Protein AF-A0A0C9ZPG0-F1 (afdb_monomer)

Solvent-accessible surface area (backbone atoms only — not comparable to full-atom values): 4928 Å² total; per-residue (Å²): 136,86,77,75,64,75,76,85,79,78,74,56,90,74,52,75,80,62,66,78,49,69,68,55,37,53,52,47,42,53,51,25,53,51,40,37,73,69,41,56,88,87,40,78,62,33,44,57,31,28,56,51,33,25,53,39,24,46,51,47,21,74,73,71,69,43,62,69,35,44,55,50,21,50,55,32,47,53,56,36,54,71,67,55,131

Mean predicted aligned error: 8.84 Å

Sequence (85 aa):
MHRSPPRACIGSRRRFKQWSSIDDLDECTRCYRAAVSLCSEGHSERKTYLNSLTLVLYRRFNHQGNSDDLDEAISSLERSAALAP

Nearest PDB structures (foldseek):
  7v1k-assembly1_A-2  TM=6.463E-01  e=5.138E-01  Homo sapiens
  5dbk-assembly1_B  TM=8.579E-01  e=3.226E+00  Bacillus thuringiensis Bt407
  7v6p-assembly1_A-2  TM=4.258E-01  e=5.725E-01  Homo sapiens
  7v1m-assembly2_G  TM=3.712E-01  e=1.287E+00  Homo sapiens
  8ppl-assembly1_Iv  TM=3.397E-01  e=1.879E+00  Homo sapiens

Structure (mmCIF, N/CA/C/O backbone):
data_AF-A0A0C9ZPG0-F1
#
_entry.id   AF-A0A0C9ZPG0-F1
#
loop_
_atom_site.group_PDB
_atom_site.id
_atom_site.type_symbol
_atom_site.label_atom_id
_atom_site.label_alt_id
_atom_site.label_comp_id
_atom_site.label_asym_id
_atom_site.label_entity_id
_atom_site.label_seq_id
_atom_site.pdbx_PDB_ins_code
_atom_site.Cartn_x
_atom_site.Cartn_y
_atom_site.Cartn_z
_atom_site.occupancy
_atom_site.B_iso_or_equiv
_atom_site.auth_seq_id
_atom_site.auth_comp_id
_atom_site.auth_asym_id
_atom_site.auth_atom_id
_atom_site.pdbx_PDB_model_num
ATOM 1 N N . MET A 1 1 ? -12.053 -13.114 18.691 1.00 34.47 1 MET A N 1
ATOM 2 C CA . MET A 1 1 ? -11.064 -13.867 17.886 1.00 34.47 1 MET A CA 1
ATOM 3 C C . MET A 1 1 ? -10.204 -12.868 17.119 1.00 34.47 1 MET A C 1
ATOM 5 O O . MET A 1 1 ? -10.514 -12.538 15.983 1.00 34.47 1 MET A O 1
ATOM 9 N N . HIS A 1 2 ? -9.171 -12.321 17.762 1.00 34.69 2 HIS A N 1
ATOM 10 C CA . HIS A 1 2 ? -8.226 -11.411 17.112 1.00 34.69 2 HIS A CA 1
ATOM 11 C C . HIS A 1 2 ? -7.233 -12.245 16.305 1.00 34.69 2 HIS A C 1
ATOM 13 O O . HIS A 1 2 ? -6.348 -12.879 16.875 1.00 34.69 2 HIS A O 1
ATOM 19 N N . ARG A 1 3 ? -7.403 -12.298 14.981 1.00 35.81 3 ARG A N 1
ATOM 20 C CA . ARG A 1 3 ? -6.355 -12.825 14.106 1.00 35.81 3 ARG A CA 1
ATOM 21 C C . ARG A 1 3 ? -5.273 -11.756 14.011 1.00 35.81 3 ARG A C 1
ATOM 23 O O . ARG A 1 3 ? -5.414 -10.802 13.256 1.00 35.81 3 ARG A O 1
ATOM 30 N N . SER A 1 4 ? -4.231 -11.889 14.826 1.00 42.88 4 SER A N 1
ATOM 31 C CA . SER A 1 4 ? -3.024 -11.080 14.680 1.00 42.88 4 SER A CA 1
ATOM 32 C C . SER A 1 4 ? -2.450 -11.288 13.271 1.00 42.88 4 SER A C 1
ATOM 34 O O . SER A 1 4 ? -2.308 -12.443 12.855 1.00 42.88 4 SER A O 1
ATOM 36 N N . PRO A 1 5 ? -2.134 -10.216 12.523 1.00 42.59 5 PRO A N 1
ATOM 37 C CA . PRO A 1 5 ? -1.500 -10.344 11.218 1.00 42.59 5 PRO A CA 1
ATOM 38 C C . PRO A 1 5 ? -0.115 -11.005 11.355 1.00 42.59 5 PRO A C 1
ATOM 40 O O . PRO A 1 5 ? 0.510 -10.931 12.421 1.00 42.59 5 PRO A O 1
ATOM 43 N N . PRO A 1 6 ? 0.378 -11.693 10.309 1.00 38.59 6 PRO A N 1
ATOM 44 C CA . PRO A 1 6 ? 1.625 -12.445 10.372 1.00 38.59 6 PRO A CA 1
ATOM 45 C C . PRO A 1 6 ? 2.798 -11.552 10.806 1.00 38.59 6 PRO A C 1
ATOM 47 O O . PRO A 1 6 ? 3.154 -10.572 10.150 1.00 38.59 6 PRO A O 1
ATOM 50 N N . ARG A 1 7 ? 3.438 -11.936 11.921 1.00 44.28 7 ARG A N 1
ATOM 51 C CA . ARG A 1 7 ? 4.576 -11.247 12.568 1.00 44.28 7 ARG A CA 1
ATOM 52 C C 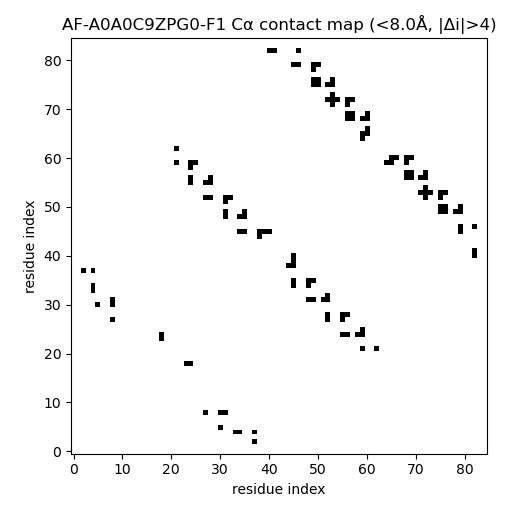. ARG A 1 7 ? 5.820 -11.083 11.677 1.00 44.28 7 ARG A C 1
ATOM 54 O O . ARG A 1 7 ? 6.767 -10.420 12.086 1.00 44.28 7 ARG A O 1
ATOM 61 N N . ALA A 1 8 ? 5.833 -11.648 10.470 1.00 45.28 8 ALA A N 1
ATOM 62 C CA . ALA A 1 8 ? 6.981 -11.608 9.567 1.00 45.28 8 ALA A CA 1
ATOM 63 C C . ALA A 1 8 ? 7.205 -10.232 8.904 1.00 45.28 8 ALA A C 1
ATOM 65 O O . ALA A 1 8 ? 8.333 -9.910 8.531 1.00 45.28 8 ALA A O 1
ATOM 66 N N . CYS A 1 9 ? 6.171 -9.391 8.797 1.00 44.78 9 CYS A N 1
ATOM 67 C CA . CYS A 1 9 ? 6.249 -8.131 8.045 1.00 44.78 9 CYS A CA 1
ATOM 68 C C . CYS A 1 9 ? 6.363 -6.869 8.930 1.00 44.78 9 CYS A C 1
ATOM 70 O O . CYS A 1 9 ? 6.631 -5.783 8.429 1.00 44.78 9 CYS A O 1
ATOM 72 N N . ILE A 1 10 ? 6.209 -6.990 10.255 1.00 47.09 10 ILE A N 1
ATOM 73 C CA . ILE A 1 10 ? 5.952 -5.834 11.144 1.00 47.09 10 ILE A CA 1
ATOM 74 C C . ILE A 1 10 ? 7.196 -5.421 11.963 1.00 47.09 10 ILE A C 1
ATOM 76 O O . ILE A 1 10 ? 7.233 -4.368 12.593 1.00 47.09 10 ILE A O 1
ATOM 80 N N . GLY A 1 11 ? 8.263 -6.222 11.933 1.00 45.66 11 GLY A N 1
ATOM 81 C CA . GLY A 1 11 ? 9.467 -5.985 12.724 1.00 45.66 11 GLY A CA 1
ATOM 82 C C . GLY A 1 11 ? 10.663 -5.497 11.910 1.00 45.66 11 GLY A C 1
ATOM 83 O O . GLY A 1 11 ? 11.310 -6.294 11.236 1.00 45.66 11 GLY A O 1
ATOM 84 N N . SER A 1 12 ? 11.053 -4.240 12.147 1.00 38.09 12 SER A N 1
ATOM 85 C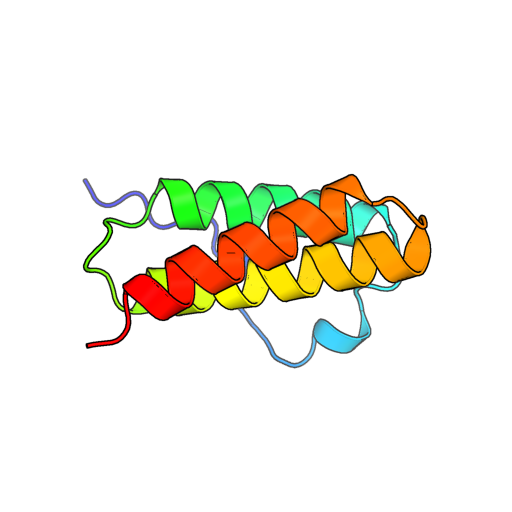 CA . SER A 1 12 ? 12.439 -3.724 12.143 1.00 38.09 12 SER A CA 1
ATOM 86 C C . SER A 1 12 ? 12.835 -2.772 11.007 1.00 38.09 12 SER A C 1
ATOM 88 O O . SER A 1 12 ? 13.093 -3.172 9.873 1.00 38.09 12 SER A O 1
ATOM 90 N N . ARG A 1 13 ? 13.124 -1.525 11.418 1.00 41.94 13 ARG A N 1
ATOM 91 C CA . ARG A 1 13 ? 13.950 -0.483 10.760 1.00 41.94 13 ARG A CA 1
ATOM 92 C C . ARG A 1 13 ? 15.224 -0.990 10.054 1.00 41.94 13 ARG A C 1
ATOM 94 O O . ARG A 1 13 ? 15.784 -0.277 9.232 1.00 41.94 13 ARG A O 1
ATOM 101 N N . ARG A 1 14 ? 15.692 -2.203 10.369 1.00 39.78 14 ARG A N 1
ATOM 102 C CA . ARG A 1 14 ? 16.843 -2.875 9.745 1.00 39.78 14 ARG A CA 1
ATOM 103 C C . ARG A 1 14 ? 16.546 -3.474 8.359 1.00 39.78 14 ARG A C 1
ATOM 105 O O . ARG A 1 14 ? 17.452 -3.485 7.534 1.00 39.78 14 ARG A O 1
ATOM 112 N N . ARG A 1 15 ? 15.308 -3.902 8.062 1.00 48.06 15 ARG A N 1
ATOM 113 C CA . ARG A 1 15 ? 14.932 -4.467 6.742 1.00 48.06 15 ARG A CA 1
ATOM 114 C C . ARG A 1 15 ? 14.641 -3.418 5.666 1.00 48.06 15 ARG A C 1
ATOM 116 O O . ARG A 1 15 ? 14.635 -3.745 4.489 1.00 48.06 15 ARG A O 1
ATOM 123 N N . PHE A 1 16 ? 14.525 -2.1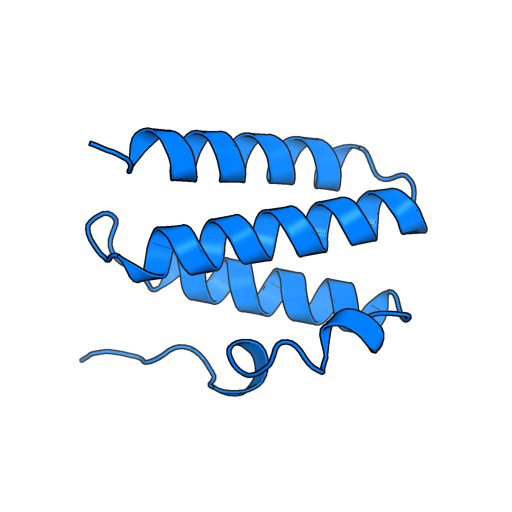43 6.035 1.00 45.78 16 PHE A N 1
ATOM 124 C CA . PHE A 1 16 ? 14.391 -1.022 5.090 1.00 45.78 16 PHE A CA 1
ATOM 125 C C . PHE A 1 16 ? 15.531 -0.932 4.059 1.00 45.78 16 PHE A C 1
ATOM 127 O O . PHE A 1 16 ? 15.347 -0.353 2.985 1.00 45.78 16 PHE A O 1
ATOM 134 N N . LYS A 1 17 ? 16.708 -1.480 4.395 1.00 44.91 17 LYS A N 1
ATOM 135 C CA . LYS A 1 17 ? 17.863 -1.606 3.494 1.00 44.91 17 LYS A CA 1
ATOM 136 C C . LYS A 1 17 ? 17.866 -2.894 2.658 1.00 44.91 17 LYS A C 1
ATOM 138 O O . LYS A 1 17 ? 18.721 -3.018 1.796 1.00 44.91 17 LYS A O 1
ATOM 143 N N . GLN A 1 18 ? 16.961 -3.839 2.919 1.00 47.44 18 GLN A N 1
ATOM 144 C CA . GLN A 1 18 ? 16.967 -5.175 2.312 1.00 47.44 18 GLN A CA 1
ATOM 145 C C . GLN A 1 18 ? 15.857 -5.388 1.269 1.00 47.44 18 GLN A C 1
ATOM 147 O O . GLN A 1 18 ? 15.926 -6.355 0.527 1.00 47.44 18 GLN A O 1
ATOM 152 N N . TRP A 1 19 ? 14.884 -4.476 1.149 1.00 57.91 19 TRP A N 1
ATOM 153 C CA . TRP A 1 19 ? 13.891 -4.469 0.061 1.00 57.91 19 TRP A CA 1
ATOM 154 C C . TRP A 1 19 ? 14.494 -3.994 -1.272 1.00 57.91 19 TRP A C 1
ATOM 156 O O . TRP A 1 19 ? 14.073 -2.974 -1.819 1.00 57.91 19 TRP A O 1
ATOM 166 N N . SER A 1 20 ? 15.541 -4.676 -1.736 1.00 61.91 20 SER A N 1
ATOM 167 C CA . SER A 1 20 ? 16.201 -4.388 -3.016 1.00 61.91 20 SER A CA 1
ATOM 168 C C . SER A 1 20 ? 15.662 -5.240 -4.165 1.00 61.91 20 SER A C 1
ATOM 170 O O . SER A 1 20 ? 15.896 -4.876 -5.314 1.00 61.91 20 SER A O 1
ATOM 172 N N . SER A 1 21 ? 14.960 -6.345 -3.879 1.00 80.81 21 SER A N 1
ATOM 173 C CA . SER A 1 21 ? 14.276 -7.138 -4.906 1.00 80.81 21 SER A CA 1
ATOM 174 C C . SER A 1 21 ? 12.814 -6.729 -5.035 1.00 80.81 21 SER A C 1
ATOM 176 O O . SER A 1 21 ? 12.152 -6.398 -4.049 1.00 80.81 21 SER A O 1
ATOM 178 N N . ILE A 1 22 ? 12.305 -6.804 -6.259 1.00 82.56 22 ILE A N 1
ATOM 179 C CA . ILE A 1 22 ? 10.898 -6.582 -6.5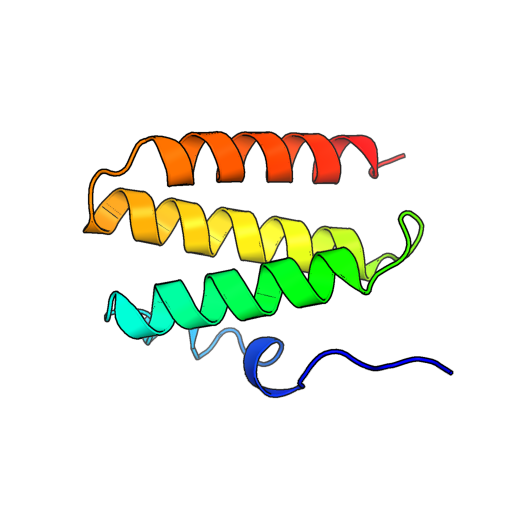55 1.00 82.56 22 ILE A CA 1
ATOM 180 C C . ILE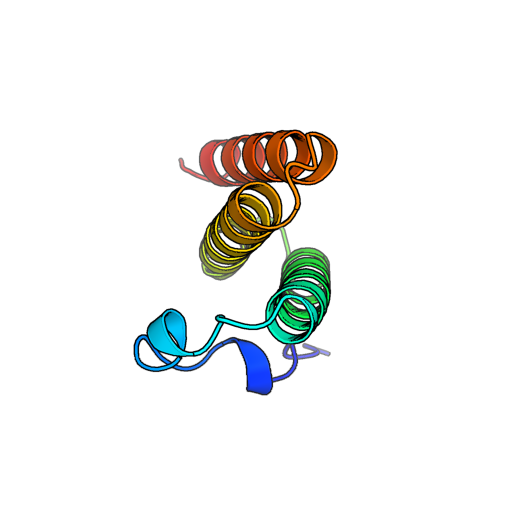 A 1 22 ? 9.991 -7.647 -5.925 1.00 82.56 22 ILE A C 1
ATOM 182 O O . ILE A 1 22 ? 8.919 -7.307 -5.433 1.00 82.56 22 ILE A O 1
ATOM 186 N N . ASP A 1 23 ? 10.457 -8.894 -5.813 1.00 84.69 23 ASP A N 1
ATOM 187 C CA . ASP A 1 23 ? 9.704 -9.981 -5.170 1.00 84.69 23 ASP A CA 1
ATOM 188 C C . ASP A 1 23 ? 9.463 -9.708 -3.677 1.00 84.69 23 ASP A C 1
ATOM 190 O O . ASP A 1 23 ? 8.374 -9.944 -3.151 1.00 84.69 23 ASP A O 1
ATOM 194 N N . ASP A 1 24 ? 10.467 -9.150 -2.989 1.00 84.19 24 ASP A N 1
ATOM 195 C CA . ASP A 1 24 ? 10.340 -8.756 -1.582 1.00 84.19 24 ASP A CA 1
ATOM 196 C C . ASP A 1 24 ? 9.311 -7.634 -1.416 1.00 84.19 24 ASP A C 1
ATOM 198 O O . ASP A 1 24 ? 8.574 -7.597 -0.426 1.00 84.19 24 ASP A O 1
ATOM 202 N N . LEU A 1 25 ? 9.267 -6.704 -2.374 1.00 85.12 25 LE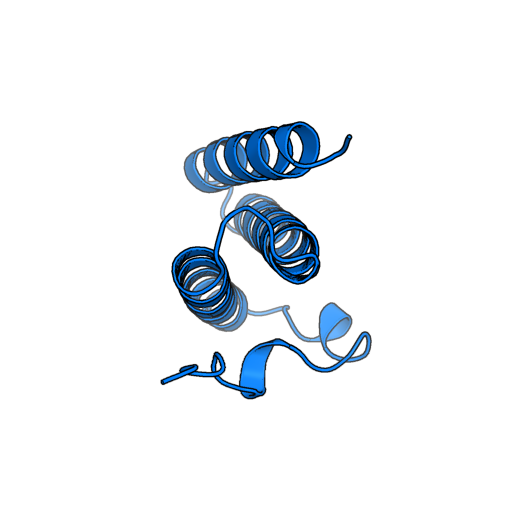U A N 1
ATOM 203 C CA . LEU A 1 25 ? 8.311 -5.606 -2.368 1.00 85.12 25 LEU A CA 1
ATOM 204 C C . LEU A 1 25 ? 6.886 -6.106 -2.640 1.00 85.12 25 LEU A C 1
ATOM 206 O O . LEU A 1 25 ? 5.970 -5.693 -1.930 1.00 85.12 25 LEU A O 1
ATOM 210 N N . ASP A 1 26 ? 6.696 -7.023 -3.590 1.00 88.19 26 ASP A N 1
ATOM 211 C CA . ASP A 1 26 ? 5.399 -7.644 -3.885 1.00 88.19 26 ASP A CA 1
ATOM 212 C C . ASP A 1 26 ? 4.842 -8.393 -2.665 1.00 88.19 26 ASP A C 1
ATOM 214 O O . ASP A 1 26 ? 3.671 -8.227 -2.297 1.00 88.19 26 ASP A O 1
ATOM 218 N N . GLU A 1 27 ? 5.687 -9.171 -1.983 1.00 87.25 27 GLU A N 1
ATOM 219 C CA . GLU A 1 27 ? 5.291 -9.885 -0.769 1.00 87.25 27 GLU A CA 1
ATOM 220 C C . GLU A 1 27 ? 4.960 -8.911 0.370 1.00 87.25 27 GLU A C 1
ATOM 222 O O . GLU A 1 27 ? 3.940 -9.059 1.050 1.00 87.25 27 GLU A O 1
ATOM 227 N N . CYS A 1 28 ? 5.753 -7.848 0.541 1.00 86.56 28 CYS A N 1
ATOM 228 C CA . CYS A 1 28 ? 5.457 -6.803 1.520 1.00 86.56 28 CYS A CA 1
ATOM 229 C C . CYS A 1 28 ? 4.126 -6.093 1.223 1.00 86.56 28 CYS A C 1
ATOM 231 O O . CYS A 1 28 ? 3.347 -5.861 2.151 1.00 86.56 28 CYS A O 1
ATOM 233 N N . THR A 1 29 ? 3.824 -5.789 -0.043 1.00 89.88 29 THR A N 1
ATOM 234 C CA . THR A 1 29 ? 2.541 -5.195 -0.445 1.00 89.88 29 THR A CA 1
ATOM 235 C C . THR A 1 29 ? 1.378 -6.106 -0.058 1.00 89.88 29 THR A C 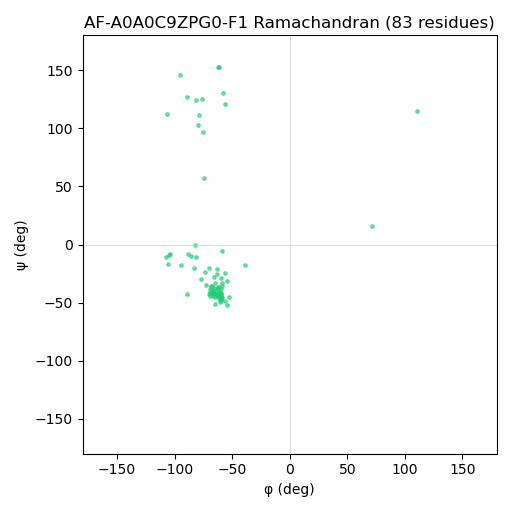1
ATOM 237 O O . THR A 1 29 ? 0.426 -5.644 0.576 1.00 89.88 29 THR A O 1
ATOM 240 N N . ARG A 1 30 ? 1.462 -7.410 -0.355 1.00 89.06 30 ARG A N 1
ATOM 241 C CA . ARG A 1 30 ? 0.434 -8.392 0.040 1.00 89.06 30 ARG A CA 1
ATOM 242 C C . ARG A 1 30 ? 0.253 -8.444 1.557 1.00 89.06 30 ARG A C 1
ATOM 244 O O . ARG A 1 30 ? -0.875 -8.357 2.046 1.00 89.06 30 ARG A O 1
ATOM 251 N N . CYS A 1 31 ? 1.359 -8.509 2.295 1.00 88.50 31 CYS A N 1
ATOM 252 C CA . CYS A 1 31 ? 1.390 -8.495 3.756 1.00 88.50 31 CYS A CA 1
ATOM 253 C C . CYS A 1 31 ? 0.664 -7.275 4.346 1.00 88.50 31 CYS A C 1
ATOM 255 O O . CYS A 1 31 ? -0.212 -7.420 5.203 1.00 88.50 31 CYS A O 1
ATOM 257 N N . TYR A 1 32 ? 1.016 -6.066 3.895 1.00 88.25 32 TYR A N 1
ATOM 258 C CA . TYR A 1 32 ? 0.443 -4.838 4.442 1.00 88.25 32 TYR A CA 1
ATOM 259 C C . TYR A 1 32 ? -1.010 -4.625 4.011 1.00 88.25 32 TYR A C 1
ATOM 261 O O . TYR A 1 32 ? -1.808 -4.198 4.843 1.00 88.25 32 TYR A O 1
ATOM 269 N N . ARG A 1 33 ? -1.409 -5.004 2.786 1.00 89.25 33 ARG A N 1
ATOM 270 C CA . ARG A 1 33 ? -2.831 -5.005 2.383 1.00 89.25 33 ARG A CA 1
ATOM 271 C C . ARG A 1 33 ? -3.675 -5.917 3.274 1.00 89.25 33 ARG A C 1
ATOM 273 O O . ARG A 1 33 ? -4.765 -5.530 3.704 1.00 89.25 33 ARG A O 1
ATOM 280 N N . ALA A 1 34 ? -3.165 -7.108 3.592 1.00 88.81 34 ALA A N 1
ATOM 281 C CA . ALA A 1 34 ? -3.834 -8.025 4.509 1.00 88.81 34 ALA A CA 1
ATOM 282 C C . ALA A 1 34 ? -3.916 -7.439 5.927 1.00 88.81 34 ALA A C 1
ATOM 284 O O . ALA A 1 34 ? -4.985 -7.458 6.531 1.00 88.81 34 ALA A O 1
ATOM 285 N N . ALA A 1 35 ? -2.828 -6.856 6.441 1.00 86.12 35 ALA A N 1
ATOM 286 C CA . ALA A 1 35 ? -2.814 -6.217 7.758 1.00 86.12 35 ALA A CA 1
ATOM 287 C C . ALA A 1 35 ? -3.815 -5.053 7.852 1.00 86.12 35 ALA A C 1
ATOM 289 O O . ALA A 1 35 ? -4.597 -4.995 8.798 1.00 86.12 35 ALA A O 1
ATOM 290 N N . VAL A 1 36 ? -3.864 -4.177 6.840 1.00 86.12 36 VAL A N 1
ATOM 291 C CA . VAL A 1 36 ? -4.865 -3.104 6.756 1.00 86.12 36 VAL A CA 1
ATOM 292 C C . VAL A 1 36 ? -6.276 -3.691 6.733 1.00 86.12 36 VAL A C 1
ATOM 294 O O . VAL A 1 36 ? -7.134 -3.216 7.463 1.00 86.12 36 VAL A O 1
ATOM 297 N N . SER A 1 37 ? -6.535 -4.747 5.964 1.00 85.88 37 SER A N 1
ATOM 298 C CA . SER A 1 37 ? -7.873 -5.362 5.898 1.00 85.88 37 SER A CA 1
ATOM 299 C C . SER A 1 37 ? -8.307 -6.018 7.216 1.00 85.88 37 SER A C 1
ATOM 301 O O . SER A 1 37 ? -9.498 -6.093 7.504 1.00 85.88 37 SER A O 1
ATOM 303 N N . LEU A 1 38 ? -7.352 -6.479 8.030 1.00 85.81 38 LEU A N 1
ATOM 304 C CA . LEU A 1 38 ? -7.607 -7.105 9.331 1.00 85.81 38 LEU A CA 1
ATOM 305 C C . LEU A 1 38 ? -7.792 -6.093 10.474 1.00 85.81 38 LEU A C 1
ATOM 307 O O . LEU A 1 38 ? -8.362 -6.444 11.508 1.00 85.81 38 LEU A O 1
ATOM 311 N N . CYS A 1 39 ? -7.318 -4.855 10.320 1.00 80.31 39 CYS A N 1
ATOM 312 C CA . CYS A 1 39 ? -7.456 -3.817 11.339 1.00 80.31 39 CYS A CA 1
ATOM 313 C C . CYS A 1 39 ? -8.755 -3.025 11.175 1.00 80.31 39 CYS A C 1
ATOM 315 O O . CYS A 1 39 ? -8.997 -2.431 10.125 1.00 80.31 39 CYS A O 1
ATOM 317 N N . SER A 1 40 ? -9.546 -2.927 12.246 1.00 74.62 40 SER A N 1
ATOM 318 C CA . SER A 1 40 ? -10.697 -2.023 12.309 1.00 74.62 40 SER A CA 1
ATOM 319 C C . SER A 1 40 ? -10.269 -0.557 12.165 1.00 74.62 40 SER A C 1
ATOM 321 O O . SER A 1 40 ? -9.144 -0.185 12.508 1.00 74.62 40 SER A O 1
ATOM 323 N N . GLU A 1 41 ? -11.164 0.287 11.649 1.00 67.50 41 GLU A N 1
ATOM 324 C CA . GLU A 1 41 ? -10.859 1.683 11.295 1.00 67.50 41 GLU A CA 1
ATOM 325 C C . GLU A 1 41 ? -10.349 2.524 12.474 1.00 67.50 41 GLU A C 1
ATOM 327 O O . GLU A 1 41 ? -9.455 3.342 12.293 1.00 67.50 41 GLU A O 1
ATOM 332 N N . GLY A 1 42 ? -10.812 2.253 13.696 1.00 66.12 42 GLY A N 1
ATOM 333 C CA . GLY A 1 42 ? -10.369 2.958 14.905 1.00 66.12 42 GLY A CA 1
ATOM 334 C C . GLY A 1 42 ? -9.055 2.464 15.524 1.00 66.12 42 GLY A C 1
ATOM 335 O O . GLY A 1 42 ? -8.648 2.981 16.561 1.00 66.12 42 GLY A O 1
ATOM 336 N N . HIS A 1 43 ? -8.394 1.449 14.956 1.00 71.69 43 HIS A N 1
ATOM 337 C CA . HIS A 1 43 ? -7.184 0.886 15.557 1.00 71.69 43 HIS A CA 1
ATOM 338 C C . HIS A 1 43 ? -5.951 1.730 15.214 1.00 71.69 43 HIS A C 1
ATOM 340 O O . HIS A 1 43 ? -5.619 1.900 14.041 1.00 71.69 43 HIS A O 1
ATOM 346 N N . SER A 1 44 ? -5.210 2.193 16.224 1.00 71.50 44 SER A N 1
ATOM 347 C CA . SER A 1 44 ? -4.013 3.032 16.037 1.00 71.50 44 SER A CA 1
ATOM 348 C C . SER A 1 44 ? -2.964 2.404 15.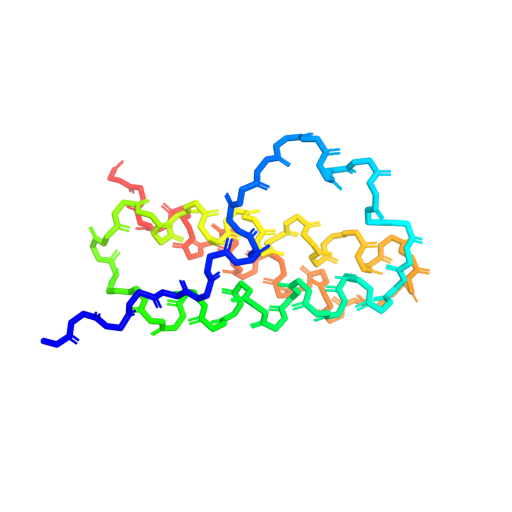109 1.00 71.50 44 SER A C 1
ATOM 350 O O . SER A 1 44 ? -2.298 3.117 14.360 1.00 71.50 44 SER A O 1
ATOM 352 N N . GLU A 1 45 ? -2.854 1.070 15.089 1.00 78.94 45 GLU A N 1
ATOM 353 C CA . GLU A 1 45 ? -1.931 0.364 14.184 1.00 78.94 45 GLU A CA 1
ATOM 354 C C . GLU A 1 45 ? -2.355 0.414 12.707 1.00 78.94 45 GLU A C 1
ATOM 356 O O . GLU A 1 45 ? -1.506 0.252 11.832 1.00 78.94 45 GLU A O 1
ATOM 361 N N . ARG A 1 46 ? -3.633 0.682 12.394 1.00 81.69 46 ARG A N 1
ATOM 362 C CA . ARG A 1 46 ? -4.116 0.780 11.005 1.00 81.69 46 ARG A CA 1
ATOM 363 C C . ARG A 1 46 ? -3.377 1.876 10.244 1.00 81.69 46 ARG A C 1
ATOM 365 O O . ARG A 1 46 ? -2.951 1.644 9.117 1.00 81.69 46 ARG A O 1
ATOM 372 N N . LYS A 1 47 ? -3.148 3.030 10.880 1.00 82.50 47 LYS A N 1
ATOM 373 C CA . LYS A 1 47 ? -2.326 4.114 10.315 1.00 82.50 47 LYS A CA 1
ATOM 374 C C . LYS A 1 47 ? -0.895 3.662 10.048 1.00 82.50 47 LYS A C 1
ATOM 376 O O . LYS A 1 47 ? -0.334 3.969 9.002 1.00 82.50 47 LYS A O 1
ATOM 381 N N . THR A 1 48 ? -0.302 2.906 10.969 1.00 84.56 48 THR A N 1
ATOM 382 C CA . THR A 1 48 ? 1.056 2.372 10.804 1.00 84.56 48 THR A CA 1
ATOM 383 C C . THR A 1 48 ? 1.144 1.416 9.612 1.00 84.56 48 THR A C 1
ATOM 385 O O . THR A 1 48 ? 2.087 1.514 8.823 1.00 84.56 48 THR A O 1
ATOM 388 N N . TYR A 1 49 ? 0.159 0.529 9.440 1.00 85.88 49 TYR A N 1
ATOM 389 C CA . TYR A 1 49 ? 0.101 -0.376 8.290 1.00 85.88 49 TYR A CA 1
ATOM 390 C C . TYR A 1 49 ? -0.159 0.362 6.973 1.00 85.88 49 TYR A C 1
ATOM 392 O O . TYR A 1 49 ? 0.509 0.056 5.991 1.00 85.88 49 TYR A O 1
ATOM 400 N N . LEU A 1 50 ? -1.042 1.368 6.958 1.00 86.75 50 LEU A N 1
ATOM 401 C CA . LEU A 1 50 ? -1.276 2.218 5.783 1.00 86.75 50 LEU A CA 1
ATOM 402 C C . LEU A 1 50 ? -0.004 2.967 5.368 1.00 86.75 50 LEU A C 1
ATOM 404 O O . LEU A 1 50 ? 0.395 2.892 4.212 1.00 86.75 50 LEU A O 1
ATOM 408 N N . ASN A 1 51 ? 0.698 3.597 6.313 1.00 85.62 51 ASN A N 1
ATOM 409 C CA . ASN A 1 51 ? 1.952 4.298 6.017 1.00 85.62 51 ASN A CA 1
ATOM 410 C C . ASN A 1 51 ? 3.040 3.343 5.493 1.00 85.62 51 ASN A C 1
ATOM 412 O O . ASN A 1 51 ? 3.825 3.705 4.616 1.00 85.62 51 ASN A O 1
ATOM 416 N N . SER A 1 52 ? 3.090 2.115 6.020 1.00 86.50 52 SER A N 1
ATOM 417 C CA . SER A 1 52 ? 4.027 1.091 5.543 1.00 86.50 52 SER A CA 1
ATOM 418 C C . SER A 1 52 ? 3.671 0.613 4.132 1.00 86.50 52 SER A C 1
ATOM 420 O O . SER A 1 52 ? 4.564 0.464 3.301 1.00 86.50 52 SER A O 1
ATOM 422 N N . LEU A 1 53 ? 2.378 0.435 3.842 1.00 89.69 53 LEU A N 1
ATOM 423 C CA . LEU A 1 53 ? 1.876 0.081 2.514 1.00 89.69 53 LEU A CA 1
ATOM 424 C C . LEU A 1 53 ? 2.239 1.151 1.478 1.00 89.69 53 LEU A C 1
ATOM 426 O O . LEU A 1 53 ? 2.839 0.817 0.459 1.00 89.69 53 LEU A O 1
ATOM 430 N N . THR A 1 54 ? 1.966 2.426 1.772 1.00 90.12 54 THR A N 1
ATOM 431 C CA . THR A 1 54 ? 2.336 3.563 0.914 1.00 90.12 54 THR A CA 1
ATOM 432 C C . THR A 1 54 ? 3.819 3.540 0.561 1.00 90.12 54 THR A C 1
ATOM 434 O O . THR A 1 54 ? 4.188 3.724 -0.596 1.00 90.12 54 THR A O 1
ATOM 437 N N . LEU A 1 55 ? 4.692 3.295 1.540 1.00 87.94 55 LEU A N 1
ATOM 438 C CA . LEU A 1 55 ? 6.126 3.278 1.286 1.00 87.94 55 LEU A CA 1
ATOM 439 C C . LEU A 1 55 ? 6.551 2.131 0.362 1.00 87.94 55 LEU A C 1
ATOM 441 O O . LEU A 1 55 ? 7.407 2.330 -0.501 1.00 87.94 55 LEU A O 1
ATOM 445 N N . VAL A 1 56 ? 6.009 0.930 0.569 1.00 89.25 56 VAL A N 1
ATOM 446 C CA . VAL A 1 56 ? 6.341 -0.229 -0.271 1.00 89.25 56 VAL A CA 1
ATOM 447 C C . VAL A 1 56 ? 5.858 0.008 -1.700 1.00 89.25 56 VAL A C 1
ATOM 449 O O . VAL A 1 56 ? 6.624 -0.214 -2.633 1.00 89.25 56 VAL A O 1
ATOM 452 N N . LEU A 1 57 ? 4.648 0.543 -1.872 1.00 90.50 57 LEU A N 1
ATOM 453 C CA . LEU A 1 57 ? 4.099 0.914 -3.178 1.00 90.50 57 LEU A CA 1
ATOM 454 C C . LEU A 1 57 ? 4.948 1.981 -3.882 1.00 90.50 57 LEU A C 1
ATOM 456 O O . LEU A 1 57 ? 5.317 1.807 -5.037 1.00 90.50 57 LEU A O 1
ATOM 460 N N . TYR A 1 58 ? 5.376 3.024 -3.166 1.00 88.56 58 TYR A N 1
ATOM 461 C CA . TYR A 1 58 ? 6.287 4.033 -3.715 1.00 88.56 58 TYR A CA 1
ATOM 462 C C . TYR A 1 58 ? 7.629 3.434 -4.172 1.00 88.56 58 TYR A C 1
ATOM 464 O O . TYR A 1 58 ? 8.182 3.818 -5.202 1.00 88.56 58 TYR A O 1
ATOM 472 N N . ARG A 1 59 ? 8.164 2.453 -3.434 1.00 86.38 59 ARG A N 1
ATOM 473 C CA . ARG A 1 59 ? 9.381 1.736 -3.846 1.00 86.38 59 ARG A CA 1
ATOM 474 C C . ARG A 1 59 ? 9.155 0.851 -5.071 1.00 86.38 59 ARG A C 1
ATOM 476 O O . ARG A 1 59 ? 10.043 0.807 -5.918 1.00 86.38 59 ARG A O 1
ATOM 483 N N . ARG A 1 60 ? 7.999 0.184 -5.178 1.00 89.25 60 ARG A N 1
ATOM 484 C CA . ARG A 1 60 ? 7.612 -0.590 -6.374 1.00 89.25 60 ARG A CA 1
ATOM 485 C C . ARG A 1 60 ? 7.490 0.320 -7.589 1.00 89.25 60 ARG A C 1
ATOM 487 O O . ARG A 1 60 ? 8.118 0.030 -8.602 1.00 89.25 60 ARG A O 1
ATOM 494 N N . PHE A 1 61 ? 6.846 1.479 -7.440 1.00 89.56 61 PHE A N 1
ATOM 495 C CA . PHE A 1 61 ? 6.805 2.517 -8.471 1.00 89.56 61 PHE A CA 1
ATOM 496 C C . PHE A 1 61 ? 8.210 2.952 -8.906 1.00 89.56 61 PHE A C 1
ATOM 498 O O . PHE A 1 61 ? 8.508 2.942 -10.093 1.00 89.56 61 PHE A O 1
ATOM 505 N N . ASN A 1 62 ? 9.115 3.255 -7.971 1.00 88.12 62 ASN A N 1
ATOM 506 C CA . ASN A 1 62 ? 10.485 3.641 -8.328 1.00 88.12 62 ASN A CA 1
ATOM 507 C C . ASN A 1 62 ? 11.271 2.529 -9.049 1.00 88.12 62 ASN A C 1
ATOM 509 O O . ASN A 1 62 ? 12.228 2.832 -9.756 1.00 88.12 62 ASN A O 1
ATOM 513 N N . HIS A 1 63 ? 10.912 1.257 -8.847 1.00 85.19 63 HIS A N 1
ATOM 514 C CA . HIS A 1 63 ? 11.592 0.118 -9.466 1.00 85.19 63 HIS A CA 1
ATOM 515 C C . HIS A 1 63 ? 10.995 -0.269 -10.828 1.00 85.19 63 HIS A C 1
ATOM 517 O O . HIS A 1 63 ? 11.738 -0.559 -11.759 1.00 85.19 63 HIS A O 1
ATOM 523 N N . GLN A 1 64 ? 9.665 -0.291 -10.944 1.00 88.44 64 GLN A N 1
ATOM 524 C CA . GLN A 1 64 ? 8.938 -0.779 -12.124 1.00 88.44 64 GLN A CA 1
ATOM 525 C C . GLN A 1 64 ? 8.325 0.337 -12.980 1.00 88.44 64 GLN A C 1
ATOM 527 O O . GLN A 1 64 ? 7.946 0.087 -14.120 1.00 88.44 64 GLN A O 1
ATOM 532 N N . GLY A 1 65 ? 8.193 1.553 -12.445 1.00 86.50 65 GLY A N 1
ATOM 533 C CA . GLY A 1 65 ? 7.525 2.675 -13.107 1.00 86.50 65 GLY A CA 1
ATOM 534 C C . GLY A 1 65 ? 6.003 2.535 -13.208 1.00 86.50 65 GLY A C 1
ATOM 535 O O . GLY A 1 65 ? 5.392 3.238 -14.008 1.00 86.50 65 GLY A O 1
ATOM 536 N N . ASN A 1 66 ? 5.382 1.633 -12.439 1.00 89.38 66 ASN A N 1
ATOM 537 C CA . ASN A 1 66 ? 3.945 1.379 -12.524 1.00 89.38 66 ASN A CA 1
ATOM 538 C C . ASN A 1 66 ? 3.125 2.459 -11.797 1.00 89.38 66 ASN A C 1
ATOM 540 O O . ASN A 1 66 ? 3.138 2.524 -10.566 1.00 89.38 66 ASN A O 1
ATOM 544 N N . SER A 1 67 ? 2.387 3.278 -12.548 1.00 89.88 67 SER A N 1
ATOM 545 C CA . SER A 1 67 ? 1.527 4.334 -12.001 1.00 89.88 67 SER A CA 1
ATOM 546 C C . SER A 1 67 ? 0.443 3.810 -11.060 1.00 89.88 67 SER A C 1
ATOM 548 O O . SER A 1 67 ? 0.105 4.509 -10.109 1.00 89.88 67 SER A O 1
ATOM 550 N N . ASP A 1 68 ? -0.029 2.574 -11.245 1.00 91.75 68 ASP A N 1
ATOM 551 C CA . ASP A 1 68 ? -1.062 1.982 -10.386 1.00 91.75 68 ASP A CA 1
ATOM 552 C C . ASP A 1 68 ? -0.590 1.871 -8.927 1.00 91.75 68 ASP A C 1
ATOM 554 O O . ASP A 1 68 ? -1.359 2.089 -7.988 1.00 91.75 68 ASP A O 1
ATOM 558 N N . ASP A 1 69 ? 0.700 1.574 -8.720 1.00 89.94 69 ASP A N 1
ATOM 559 C CA . ASP A 1 69 ? 1.279 1.525 -7.378 1.00 89.94 69 ASP A CA 1
ATOM 560 C C . ASP A 1 69 ? 1.313 2.922 -6.743 1.00 89.94 69 ASP A C 1
ATOM 562 O O . ASP A 1 69 ? 1.098 3.069 -5.538 1.00 89.94 69 ASP A O 1
ATOM 566 N N . LEU A 1 70 ? 1.557 3.964 -7.542 1.00 89.06 70 LEU A N 1
ATOM 567 C CA . LEU A 1 70 ? 1.563 5.344 -7.064 1.00 89.06 70 LEU A CA 1
ATOM 568 C C . LEU A 1 70 ? 0.150 5.814 -6.691 1.00 89.06 70 LEU A C 1
ATOM 570 O O . LEU A 1 70 ? -0.031 6.391 -5.617 1.00 89.06 70 LEU A O 1
ATOM 5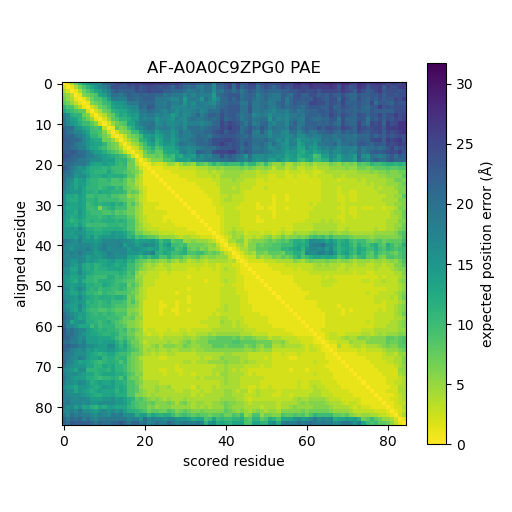74 N N . ASP A 1 71 ? -0.845 5.513 -7.523 1.00 92.69 71 ASP A N 1
ATOM 575 C CA . ASP A 1 71 ? -2.249 5.849 -7.267 1.00 92.69 71 ASP A CA 1
ATOM 576 C C . ASP A 1 71 ? -2.759 5.176 -5.985 1.00 92.69 71 ASP A C 1
ATOM 578 O O . ASP A 1 71 ? -3.402 5.803 -5.134 1.00 92.69 71 ASP A O 1
ATOM 582 N N . GLU A 1 72 ? -2.403 3.909 -5.771 1.00 90.75 72 GLU A N 1
ATOM 583 C CA . GLU A 1 72 ? -2.754 3.210 -4.538 1.00 90.75 72 GLU A CA 1
ATOM 584 C C . GLU A 1 72 ? -2.019 3.770 -3.312 1.00 90.75 72 GLU A C 1
ATOM 586 O O . GLU A 1 72 ? -2.596 3.839 -2.217 1.00 90.75 72 GLU A O 1
ATOM 591 N N . ALA A 1 73 ? -0.763 4.200 -3.466 1.00 88.31 73 ALA A N 1
ATOM 592 C CA . ALA A 1 73 ? -0.007 4.826 -2.388 1.00 88.31 73 ALA A CA 1
ATOM 593 C C . ALA A 1 73 ? -0.678 6.129 -1.926 1.00 88.31 73 ALA A C 1
ATOM 595 O O . ALA A 1 73 ? -0.785 6.361 -0.715 1.00 88.31 73 ALA A O 1
ATOM 596 N N . ILE A 1 74 ? -1.172 6.931 -2.876 1.00 89.31 74 ILE A N 1
ATOM 597 C CA . ILE A 1 74 ? -1.919 8.170 -2.625 1.00 89.31 74 ILE A CA 1
ATOM 598 C C . ILE A 1 74 ? -3.239 7.856 -1.917 1.00 89.31 74 ILE A C 1
ATOM 600 O O . ILE A 1 74 ? -3.477 8.380 -0.829 1.00 89.31 74 ILE A O 1
ATOM 604 N N . SER A 1 75 ? -4.046 6.927 -2.442 1.00 89.88 75 SER A N 1
ATOM 605 C CA . SER A 1 75 ? -5.315 6.549 -1.797 1.00 89.88 75 SER A CA 1
ATOM 606 C C . SER A 1 75 ? -5.106 6.019 -0.371 1.00 89.88 75 SER A C 1
ATOM 608 O O . SER A 1 75 ? -5.895 6.284 0.539 1.00 89.88 75 SER A O 1
ATOM 610 N N . SER A 1 76 ? -4.011 5.290 -0.136 1.00 86.44 76 SER A N 1
ATOM 611 C CA . SER A 1 76 ? -3.651 4.789 1.195 1.00 86.44 76 SER A CA 1
ATOM 612 C C . SER A 1 76 ? -3.269 5.915 2.163 1.00 86.44 76 SER A C 1
ATOM 614 O O . SER A 1 76 ? -3.642 5.857 3.339 1.00 86.44 76 SER A O 1
ATOM 616 N N . LEU A 1 77 ? -2.578 6.957 1.683 1.00 85.81 77 LEU A N 1
ATOM 617 C CA . LEU A 1 77 ? -2.260 8.154 2.469 1.00 85.81 77 LEU A CA 1
ATOM 618 C C . LEU A 1 77 ? -3.512 8.949 2.826 1.00 85.81 77 LEU A C 1
ATOM 620 O O . LEU A 1 77 ? -3.660 9.335 3.983 1.00 85.81 77 LEU A O 1
ATOM 624 N N . GLU A 1 78 ? -4.425 9.146 1.878 1.00 86.50 78 GLU A N 1
ATOM 625 C CA . GLU A 1 78 ? -5.692 9.843 2.120 1.00 86.50 78 GLU A CA 1
ATOM 626 C C . GLU A 1 78 ? -6.512 9.138 3.203 1.00 86.50 78 GLU A C 1
ATOM 628 O O . GLU A 1 78 ? -6.971 9.772 4.154 1.00 86.50 78 GLU A O 1
ATOM 633 N N . ARG A 1 79 ? -6.617 7.804 3.131 1.00 83.69 79 ARG A N 1
ATOM 634 C CA . ARG A 1 79 ? -7.272 7.003 4.178 1.00 83.69 79 ARG A CA 1
ATOM 635 C C . ARG A 1 79 ? -6.560 7.121 5.523 1.00 83.69 79 ARG A C 1
ATOM 637 O O . ARG A 1 79 ? -7.220 7.149 6.554 1.00 83.69 79 ARG A O 1
ATOM 644 N N . SER A 1 80 ? -5.228 7.177 5.538 1.00 80.88 80 SER A N 1
ATOM 645 C CA . SER A 1 80 ? -4.447 7.346 6.773 1.00 80.88 80 SER A CA 1
ATOM 646 C C . SER A 1 80 ? -4.683 8.724 7.405 1.00 80.88 80 SER A C 1
ATOM 648 O O . SER A 1 80 ? -4.890 8.822 8.618 1.00 80.88 80 SER A O 1
ATOM 650 N N . ALA A 1 81 ? -4.714 9.774 6.579 1.00 79.88 81 ALA A N 1
ATOM 651 C CA . ALA A 1 81 ? -4.970 11.151 6.985 1.00 79.88 81 ALA A CA 1
ATOM 652 C C . ALA A 1 81 ? -6.402 11.343 7.499 1.00 79.88 81 ALA A C 1
ATOM 654 O O . ALA A 1 81 ? -6.587 11.975 8.531 1.00 79.88 81 ALA A O 1
ATOM 655 N N . ALA A 1 82 ? -7.397 10.722 6.861 1.00 81.06 82 ALA A N 1
ATOM 656 C CA . ALA A 1 82 ? -8.790 10.758 7.311 1.00 81.06 82 ALA A CA 1
ATOM 657 C C . ALA A 1 82 ? -9.009 10.101 8.688 1.00 81.06 82 ALA A C 1
ATOM 659 O O . ALA A 1 82 ? -9.990 10.388 9.366 1.00 81.06 82 ALA A O 1
ATOM 660 N N . LEU A 1 83 ? -8.099 9.220 9.120 1.00 71.56 83 LEU A N 1
ATOM 661 C CA . LEU A 1 83 ? -8.139 8.614 10.452 1.00 71.56 83 LEU A CA 1
ATOM 662 C C . LEU A 1 83 ? -7.463 9.490 11.522 1.00 71.56 83 LEU A C 1
ATOM 664 O O . LEU A 1 83 ? -7.497 9.141 12.707 1.00 71.56 83 LEU A O 1
ATOM 668 N N . ALA A 1 84 ? -6.748 10.558 11.148 1.00 62.41 84 ALA A N 1
ATOM 669 C CA . ALA A 1 84 ? -6.196 11.533 12.089 1.00 62.41 84 ALA A CA 1
ATOM 670 C C . ALA A 1 84 ? -7.312 12.461 12.599 1.00 62.41 84 ALA A C 1
ATOM 672 O O . ALA A 1 84 ? -8.031 13.003 11.767 1.00 62.41 84 ALA A O 1
ATOM 673 N N . PRO A 1 85 ? -7.504 12.579 13.931 1.00 57.78 85 PRO A N 1
ATOM 674 C CA . PRO A 1 85 ? -8.473 13.512 14.498 1.00 57.78 85 PRO A CA 1
ATOM 675 C C . PRO A 1 85 ? -8.067 14.970 14.268 1.00 57.78 85 PRO A C 1
ATOM 677 O O . PRO A 1 85 ? -6.844 15.230 14.151 1.00 57.78 85 PRO A O 1
#

pLDDT: mean 74.94, std 18.49, range [34.47, 92.69]

Radius of gyration: 12.74 Å; Cα contacts (8 Å, |Δi|>4): 70; chains: 1; bounding box: 29×27×31 Å

Organism: NCBI:txid930992

Secondary structure (DSSP, 8-state):
---PPPTTSS--TTGGGTTTSHHHHHHHHHHHHHHHHHS-TT-HHHHHHHHHHHHHHHHHHHHH--HHHHHHHHHHHHHHHHT--

Foldseek 3Di:
DQPDQDPPQQDDPVCVVVPPDLVSLVVNLVSLVVVLVSDDLQDPCNLVSLQSNLVSLVVNCVVPVDVVSNVSSVVSVVSSVVSPD